Protein AF-A0A7Y0SPQ9-F1 (afdb_monomer_lite)

Secondary structure (DSSP, 8-state):
---GGGG----PPP--TTSPP-SPPP-TTT---HHHHHHHHHHHHHHHHHHHHHHHHHHHHHHHH--TT---HHHHHHHHHHHHHTT-PPBTTB--HHHHHHHH-

pLDDT: mean 83.04, std 19.06, range [31.86, 97.5]

Organism: Vibrio parahaemolyticus (NCBI:txid670)

Radius of gyration: 20.34 Å; chains: 1; bounding box: 47×40×50 Å

Structure (mmCIF, N/CA/C/O backbone):
data_AF-A0A7Y0SPQ9-F1
#
_entry.id   AF-A0A7Y0SPQ9-F1
#
loop_
_atom_site.group_PDB
_atom_site.id
_atom_site.type_symbol
_atom_site.label_atom_id
_atom_site.label_alt_id
_atom_site.label_comp_id
_atom_site.label_asym_id
_atom_site.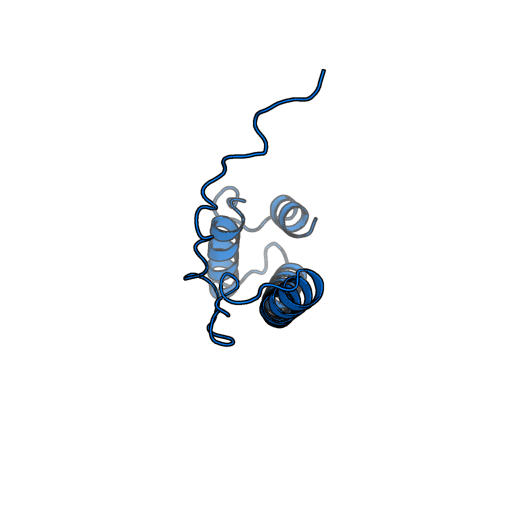label_entity_id
_atom_site.label_seq_id
_atom_site.pdbx_PDB_ins_code
_atom_site.Cartn_x
_atom_site.Cartn_y
_atom_site.Cartn_z
_atom_site.occupancy
_atom_site.B_iso_or_equiv
_atom_site.auth_seq_id
_atom_site.auth_comp_id
_atom_site.auth_asym_id
_atom_site.auth_atom_id
_atom_site.pdbx_PDB_model_num
ATOM 1 N N . MET A 1 1 ? 27.290 28.434 -16.300 1.00 33.81 1 MET A N 1
ATOM 2 C CA . MET A 1 1 ? 28.054 27.671 -15.293 1.00 33.81 1 MET A CA 1
ATOM 3 C C . MET A 1 1 ? 27.451 26.282 -15.264 1.00 33.81 1 MET A C 1
ATOM 5 O O . MET A 1 1 ? 26.360 26.119 -14.737 1.00 33.81 1 MET A O 1
ATOM 9 N N . GLU A 1 2 ? 28.077 25.336 -15.956 1.00 31.86 2 GLU A N 1
ATOM 10 C CA . GLU A 1 2 ? 27.662 23.930 -15.962 1.00 31.86 2 GLU A CA 1
ATOM 11 C C . GLU A 1 2 ? 28.228 23.252 -14.714 1.00 31.86 2 GLU A C 1
ATOM 13 O O . GLU A 1 2 ? 29.388 23.468 -14.369 1.00 31.86 2 GLU A O 1
ATOM 18 N N . ASN A 1 3 ? 27.388 22.499 -14.005 1.00 33.28 3 ASN A N 1
ATOM 19 C CA . ASN A 1 3 ? 27.764 21.792 -12.787 1.00 33.28 3 ASN A CA 1
ATOM 20 C C . ASN A 1 3 ? 28.481 20.476 -13.170 1.00 33.28 3 ASN A C 1
ATOM 22 O O . ASN A 1 3 ? 27.838 19.610 -13.768 1.00 33.28 3 ASN A O 1
ATOM 26 N N . PRO A 1 4 ? 29.787 20.315 -12.882 1.00 34.84 4 PRO A N 1
ATOM 27 C CA . PRO A 1 4 ? 30.603 19.215 -13.404 1.00 34.84 4 PRO A CA 1
ATOM 28 C C . PRO A 1 4 ? 30.371 17.849 -12.728 1.00 34.84 4 PRO A C 1
ATOM 30 O O . PRO A 1 4 ? 30.993 16.864 -13.122 1.00 34.84 4 PRO A O 1
ATOM 33 N N . ASP A 1 5 ? 29.459 17.743 -11.759 1.00 33.34 5 ASP A N 1
ATOM 34 C CA . ASP A 1 5 ? 29.298 16.535 -10.933 1.00 33.34 5 ASP A CA 1
ATOM 35 C C . ASP A 1 5 ? 28.454 15.399 -11.546 1.00 33.34 5 ASP A C 1
ATOM 37 O O . ASP A 1 5 ? 28.238 14.367 -10.912 1.00 33.34 5 ASP A O 1
ATOM 41 N N . VAL A 1 6 ? 27.992 15.513 -12.796 1.00 39.81 6 VAL A N 1
ATOM 42 C CA . VAL A 1 6 ? 27.096 14.491 -13.385 1.00 39.81 6 VAL A CA 1
ATOM 43 C C . VAL A 1 6 ? 27.848 13.270 -13.955 1.00 39.81 6 VAL A C 1
ATOM 45 O O . VAL A 1 6 ? 27.220 12.286 -14.339 1.00 39.81 6 VAL A O 1
ATOM 48 N N . LEU A 1 7 ? 29.188 13.260 -13.993 1.00 39.34 7 LEU A N 1
ATOM 49 C CA . LEU A 1 7 ? 29.941 12.252 -14.766 1.00 39.34 7 LEU A CA 1
ATOM 50 C C . LEU A 1 7 ? 30.631 11.127 -13.973 1.00 39.34 7 LEU A C 1
ATOM 52 O O . LEU A 1 7 ? 31.358 10.341 -14.575 1.00 39.34 7 LEU A O 1
ATOM 56 N N . SER A 1 8 ? 30.392 10.960 -12.667 1.00 41.81 8 SER A N 1
ATOM 57 C CA . SER A 1 8 ? 30.986 9.823 -11.931 1.00 41.81 8 SER A CA 1
ATOM 58 C C . SER A 1 8 ? 30.119 9.280 -10.793 1.00 41.81 8 SER A C 1
ATOM 60 O O . SER A 1 8 ? 30.548 9.123 -9.652 1.00 41.81 8 SER A O 1
ATOM 62 N N . GLY A 1 9 ? 28.865 8.951 -11.096 1.00 36.03 9 GLY A N 1
ATOM 63 C CA . GLY A 1 9 ? 28.067 8.108 -10.212 1.00 36.03 9 GLY A CA 1
ATOM 64 C C . GLY A 1 9 ? 28.323 6.640 -10.532 1.00 36.03 9 GLY A C 1
ATOM 65 O O . GLY A 1 9 ? 27.738 6.123 -11.481 1.00 36.03 9 GLY A O 1
ATOM 66 N N . LYS A 1 10 ? 29.142 5.928 -9.743 1.00 37.53 10 LYS A N 1
ATOM 67 C CA . LYS A 1 10 ? 28.995 4.464 -9.655 1.00 37.53 10 LYS A CA 1
ATOM 68 C C . LYS A 1 10 ? 27.538 4.219 -9.274 1.00 37.53 10 LYS A C 1
ATOM 70 O O . LYS A 1 10 ? 27.161 4.519 -8.142 1.00 37.53 10 LYS A O 1
ATOM 75 N N . ILE A 1 11 ? 26.719 3.761 -10.222 1.00 45.44 11 ILE A N 1
ATOM 76 C CA . ILE A 1 11 ? 25.317 3.434 -9.968 1.00 45.44 11 ILE A CA 1
ATOM 77 C C . ILE A 1 11 ? 25.339 2.382 -8.864 1.00 45.44 11 ILE A C 1
ATOM 79 O O . ILE A 1 11 ? 25.739 1.242 -9.095 1.00 45.44 11 ILE A O 1
ATOM 83 N N . LYS A 1 12 ? 24.989 2.777 -7.636 1.00 47.00 12 LYS A N 1
ATOM 84 C CA . LYS A 1 12 ? 24.732 1.810 -6.574 1.00 47.00 12 LYS A CA 1
ATOM 85 C C . LYS A 1 12 ? 23.581 0.959 -7.096 1.00 47.00 12 LYS A C 1
ATOM 87 O O . LYS A 1 12 ? 22.529 1.509 -7.418 1.00 47.00 12 LYS A O 1
ATOM 92 N N . HIS A 1 13 ? 23.814 -0.340 -7.270 1.00 53.31 13 HIS A N 1
ATOM 93 C CA . HIS A 1 13 ? 22.752 -1.266 -7.638 1.00 53.31 13 HIS A CA 1
ATOM 94 C C . HIS A 1 13 ? 21.605 -1.060 -6.651 1.00 53.31 13 HIS A C 1
ATOM 96 O O . HIS A 1 13 ? 21.814 -1.134 -5.441 1.00 53.31 13 HIS A O 1
ATOM 102 N N . VAL A 1 14 ? 20.426 -0.714 -7.168 1.00 57.78 14 VAL A N 1
ATOM 103 C CA . VAL A 1 14 ? 19.222 -0.628 -6.345 1.00 57.78 14 VAL A CA 1
ATOM 104 C C . VAL A 1 14 ? 19.003 -2.021 -5.767 1.00 57.78 14 VAL A C 1
ATOM 106 O O . VAL A 1 14 ? 18.975 -2.995 -6.521 1.00 57.78 14 VAL A O 1
ATOM 109 N N . ASP A 1 15 ? 18.915 -2.124 -4.444 1.00 59.53 15 ASP A N 1
ATOM 110 C CA . ASP A 1 15 ? 18.583 -3.387 -3.801 1.00 59.53 15 ASP A CA 1
ATOM 111 C C . ASP A 1 15 ? 17.108 -3.697 -4.074 1.00 59.53 15 ASP A C 1
ATOM 113 O O . ASP A 1 15 ? 16.209 -3.044 -3.552 1.00 59.53 15 ASP A O 1
ATOM 117 N N . LEU A 1 16 ? 16.875 -4.665 -4.959 1.00 61.50 16 LEU A N 1
ATOM 118 C CA . LEU A 1 16 ? 15.546 -5.126 -5.359 1.00 61.50 16 LEU A CA 1
ATOM 119 C C . LEU A 1 16 ? 15.188 -6.465 -4.700 1.00 61.50 16 LEU A C 1
ATOM 121 O O . LEU A 1 16 ? 14.221 -7.100 -5.118 1.00 61.50 16 LEU A O 1
ATOM 125 N N . SER A 1 17 ? 15.960 -6.917 -3.705 1.00 62.47 17 SER A N 1
ATOM 126 C CA . SER A 1 17 ? 15.769 -8.221 -3.051 1.00 62.47 17 SER A CA 1
ATOM 127 C C . SER A 1 17 ? 14.438 -8.338 -2.305 1.00 62.47 17 SER A C 1
ATOM 129 O O . SER A 1 17 ? 13.907 -9.437 -2.165 1.00 62.47 17 SER A O 1
ATOM 131 N N . HIS A 1 18 ? 13.863 -7.210 -1.882 1.00 65.31 18 HIS A N 1
ATOM 132 C CA . HIS A 1 18 ? 12.554 -7.159 -1.232 1.00 65.31 18 HIS A CA 1
ATOM 133 C C . HIS A 1 18 ? 11.377 -7.304 -2.214 1.00 65.31 18 HIS A C 1
ATOM 135 O O . HIS A 1 18 ? 10.225 -7.377 -1.781 1.00 65.31 18 HIS A O 1
ATOM 141 N N . LEU A 1 19 ? 11.629 -7.275 -3.528 1.00 60.41 19 LEU A N 1
ATOM 142 C CA . LEU A 1 19 ? 10.571 -7.407 -4.520 1.00 60.41 19 LEU A CA 1
ATOM 143 C C . LEU A 1 19 ? 10.236 -8.884 -4.758 1.00 60.41 19 LEU A C 1
ATOM 145 O O . LEU A 1 19 ? 11.137 -9.720 -4.837 1.00 60.41 19 LEU A O 1
ATOM 149 N N . PRO A 1 20 ? 8.948 -9.213 -4.943 1.00 64.25 20 PRO A N 1
ATOM 150 C CA . PRO A 1 20 ? 8.538 -10.553 -5.345 1.00 64.25 20 PRO A CA 1
ATOM 151 C C . PRO A 1 20 ? 9.242 -10.981 -6.643 1.00 64.25 20 PRO A C 1
ATOM 153 O O . PRO A 1 20 ? 9.448 -10.171 -7.553 1.00 64.25 20 PRO A O 1
ATOM 156 N N . TYR A 1 21 ? 9.612 -12.262 -6.729 1.00 68.25 21 TYR A N 1
ATOM 157 C CA . TYR A 1 21 ? 10.244 -12.829 -7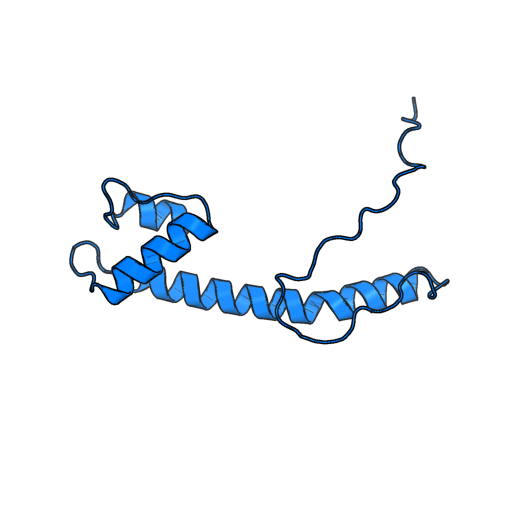.920 1.00 68.25 21 TYR A CA 1
ATOM 158 C C . TYR A 1 21 ? 9.266 -12.812 -9.100 1.00 68.25 21 TYR A C 1
ATOM 160 O O . TYR A 1 21 ? 8.204 -13.425 -9.050 1.00 68.25 21 TYR A O 1
ATOM 168 N N . ILE A 1 22 ? 9.637 -12.100 -10.161 1.00 62.91 22 ILE A N 1
ATOM 169 C CA . ILE A 1 22 ? 8.810 -11.868 -11.358 1.00 62.91 22 ILE A CA 1
ATOM 170 C C . ILE A 1 22 ? 9.652 -11.891 -12.641 1.00 62.91 22 ILE A C 1
ATOM 172 O O . ILE A 1 22 ? 9.275 -11.306 -13.652 1.00 62.91 22 ILE A O 1
ATOM 176 N N . GLY A 1 23 ? 10.803 -12.568 -12.585 1.00 69.19 23 GLY A N 1
ATOM 177 C CA . GLY A 1 23 ? 11.757 -12.714 -13.683 1.00 69.19 23 GLY A CA 1
ATOM 178 C C . GLY A 1 23 ? 13.164 -12.239 -13.322 1.00 69.19 23 GLY A C 1
ATOM 179 O O . GLY A 1 23 ? 13.361 -11.468 -12.375 1.00 69.19 23 GLY A O 1
ATOM 180 N N . ASP A 1 24 ? 14.135 -12.711 -14.099 1.00 77.06 24 ASP A N 1
ATOM 181 C CA . ASP A 1 24 ? 15.546 -12.393 -13.907 1.00 77.06 24 ASP A CA 1
ATOM 182 C C . ASP A 1 24 ? 15.853 -10.955 -14.341 1.00 77.06 24 ASP A C 1
ATOM 184 O O . ASP A 1 24 ? 15.241 -10.407 -15.261 1.00 77.06 24 ASP A O 1
ATOM 188 N N . ILE A 1 25 ? 16.804 -10.322 -13.652 1.00 82.44 25 ILE A N 1
ATOM 189 C CA . ILE A 1 25 ? 17.238 -8.959 -13.970 1.00 82.44 25 ILE A CA 1
ATOM 190 C C . ILE A 1 25 ? 18.100 -9.009 -15.241 1.00 82.44 25 ILE A C 1
ATOM 192 O O . ILE A 1 25 ? 19.129 -9.687 -15.223 1.00 82.44 25 ILE A O 1
ATOM 196 N N . PRO A 1 26 ? 17.742 -8.292 -16.325 1.00 84.44 26 PRO A N 1
ATOM 197 C CA . PRO A 1 26 ? 18.579 -8.232 -17.519 1.00 84.44 26 PRO A CA 1
ATOM 198 C C . PRO A 1 26 ? 19.953 -7.621 -17.222 1.00 84.44 26 PRO A C 1
ATOM 200 O O . PRO A 1 26 ? 20.059 -6.650 -16.467 1.00 84.44 26 PRO A O 1
ATOM 203 N N . ASP A 1 27 ? 21.007 -8.117 -17.875 1.00 88.88 27 ASP A N 1
ATOM 204 C CA . ASP A 1 27 ? 22.307 -7.441 -17.866 1.00 88.88 27 ASP A CA 1
ATOM 205 C C . ASP A 1 27 ? 22.257 -6.191 -18.755 1.00 88.88 27 ASP A C 1
ATOM 207 O O . ASP A 1 27 ? 22.618 -6.203 -19.936 1.00 88.88 27 ASP A O 1
ATOM 211 N N . PHE A 1 28 ? 21.820 -5.077 -18.170 1.00 88.06 28 PHE A N 1
ATOM 212 C CA . PHE A 1 28 ? 21.727 -3.790 -18.854 1.00 88.06 28 PHE A CA 1
ATOM 213 C C . PHE A 1 28 ? 23.082 -3.247 -19.341 1.00 88.06 28 PHE A C 1
ATOM 215 O O . PHE A 1 28 ? 23.094 -2.302 -20.135 1.00 88.06 28 PHE A O 1
ATOM 222 N N . ASN A 1 29 ? 24.219 -3.770 -18.866 1.00 88.88 29 ASN A N 1
ATOM 223 C CA . ASN A 1 29 ? 25.545 -3.339 -19.322 1.00 88.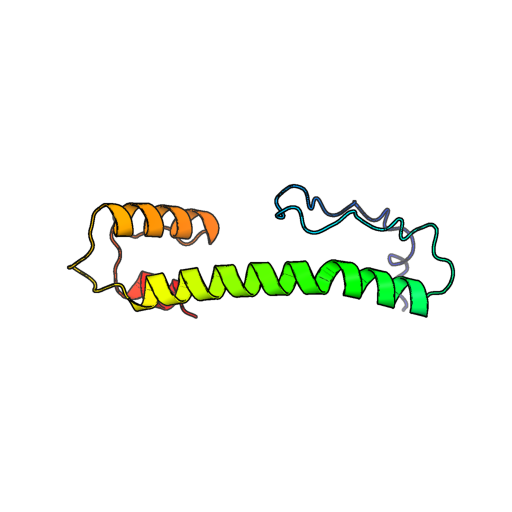88 29 ASN A CA 1
ATOM 224 C C . ASN A 1 29 ? 25.936 -3.990 -20.651 1.00 88.88 29 ASN A C 1
ATOM 226 O O . ASN A 1 29 ? 26.706 -3.399 -21.407 1.00 88.88 29 ASN A O 1
ATOM 230 N N . SER A 1 30 ? 25.369 -5.156 -20.965 1.00 91.88 30 SER A N 1
ATOM 231 C CA . SER A 1 30 ? 25.585 -5.838 -22.245 1.00 91.88 30 SER A CA 1
ATOM 232 C C . SER A 1 30 ? 24.867 -5.163 -23.429 1.00 91.88 30 SER A C 1
ATOM 234 O O . SER A 1 30 ? 25.294 -5.311 -24.576 1.00 91.88 30 SER A O 1
ATOM 236 N N . ILE A 1 31 ? 23.822 -4.364 -23.165 1.00 90.62 31 ILE A N 1
ATOM 237 C CA . ILE A 1 31 ? 23.001 -3.697 -24.187 1.00 90.62 31 ILE A CA 1
ATOM 238 C C . ILE A 1 31 ? 23.618 -2.341 -24.568 1.00 90.62 31 ILE A C 1
ATOM 240 O O . ILE A 1 31 ? 23.585 -1.385 -23.789 1.00 90.62 31 ILE A O 1
ATOM 244 N N . LYS A 1 32 ? 24.179 -2.249 -25.782 1.00 92.25 32 LYS A N 1
ATOM 245 C CA . LYS A 1 32 ? 24.851 -1.035 -26.291 1.00 92.25 32 LYS A CA 1
ATOM 246 C C . LYS A 1 32 ? 23.880 0.015 -26.826 1.00 92.25 32 LYS A C 1
ATOM 248 O O . LYS A 1 32 ? 24.119 1.212 -26.664 1.00 92.25 32 LYS A O 1
ATOM 253 N N . ASP A 1 33 ? 22.808 -0.421 -27.483 1.00 95.69 33 ASP A N 1
ATOM 254 C CA . ASP A 1 33 ? 21.810 0.488 -28.031 1.00 95.69 33 ASP A CA 1
ATOM 255 C C . ASP A 1 33 ? 20.963 1.091 -26.899 1.00 95.69 33 ASP A C 1
ATOM 257 O O . ASP A 1 33 ? 20.382 0.393 -26.066 1.00 95.69 33 ASP A O 1
ATOM 261 N N . THR A 1 34 ? 20.894 2.422 -26.847 1.00 93.50 34 THR A N 1
ATOM 262 C CA . THR A 1 34 ? 20.207 3.124 -25.751 1.00 93.50 34 THR A CA 1
ATOM 263 C C . THR A 1 34 ? 18.688 2.940 -25.813 1.00 93.50 34 THR A C 1
ATOM 265 O O . THR A 1 34 ? 18.023 2.955 -24.774 1.00 93.50 34 THR A O 1
ATOM 268 N N . LYS A 1 35 ? 18.116 2.776 -27.009 1.00 94.38 35 LYS A N 1
ATOM 269 C CA . LYS A 1 35 ? 16.680 2.546 -27.191 1.00 94.38 35 LYS A CA 1
ATOM 270 C C . LYS A 1 35 ? 16.312 1.140 -26.721 1.00 94.38 35 LYS A C 1
ATOM 272 O O . LYS A 1 35 ? 15.356 0.999 -25.962 1.00 94.38 35 LYS A O 1
ATOM 277 N N . GLU A 1 36 ? 17.100 0.138 -27.097 1.00 92.69 36 GLU A N 1
ATOM 278 C CA . GLU A 1 36 ? 16.939 -1.249 -26.647 1.00 92.69 36 GLU A CA 1
ATOM 279 C C . GLU A 1 36 ? 17.124 -1.376 -25.130 1.00 92.69 36 GLU A C 1
ATOM 281 O O . GLU A 1 36 ? 16.287 -1.963 -24.446 1.00 92.69 36 GLU A O 1
ATOM 286 N N . LYS A 1 37 ? 18.146 -0.719 -24.565 1.00 91.88 37 LYS A N 1
ATOM 287 C CA . LYS A 1 37 ? 18.395 -0.711 -23.115 1.00 91.88 37 LYS A CA 1
ATOM 288 C C . LYS A 1 37 ? 17.222 -0.126 -22.329 1.00 91.88 37 LYS A C 1
ATOM 290 O O . LYS A 1 37 ? 16.846 -0.665 -21.289 1.00 91.88 37 LYS A O 1
ATOM 295 N N . LYS A 1 38 ? 16.616 0.960 -22.824 1.00 92.69 38 LYS A N 1
ATOM 296 C CA . LYS A 1 38 ? 15.410 1.551 -22.220 1.00 92.69 38 LYS A CA 1
ATOM 297 C C . LYS A 1 38 ? 14.205 0.621 -22.338 1.00 92.69 38 LYS A C 1
ATOM 299 O O . LYS A 1 38 ? 13.471 0.492 -21.364 1.00 92.69 38 LYS A O 1
ATOM 304 N N . ALA A 1 39 ? 14.008 -0.020 -23.492 1.00 92.25 39 ALA A N 1
ATOM 305 C CA . ALA A 1 39 ? 12.928 -0.988 -23.674 1.00 92.25 39 ALA A CA 1
ATOM 306 C C . ALA A 1 39 ? 13.047 -2.129 -22.654 1.00 92.25 39 ALA A C 1
ATOM 308 O O . ALA A 1 39 ? 12.138 -2.300 -21.846 1.00 92.25 39 ALA A O 1
ATOM 309 N N . ALA A 1 40 ? 14.214 -2.776 -22.574 1.00 89.25 40 ALA A N 1
ATOM 310 C CA . ALA A 1 40 ? 14.488 -3.839 -21.607 1.00 89.25 40 ALA A CA 1
ATOM 311 C C . ALA A 1 40 ? 14.294 -3.385 -20.149 1.00 89.25 40 ALA A C 1
ATOM 313 O O . ALA A 1 40 ? 13.753 -4.125 -19.329 1.00 89.25 40 ALA A O 1
ATOM 314 N N . PHE A 1 41 ? 14.700 -2.155 -19.811 1.00 90.06 41 PHE A N 1
ATOM 315 C CA . PHE A 1 41 ? 14.505 -1.594 -18.472 1.00 90.06 41 PHE A CA 1
ATOM 316 C C . PHE A 1 41 ? 13.022 -1.444 -18.113 1.00 90.06 41 PHE A C 1
ATOM 318 O O . PHE A 1 41 ? 12.598 -1.860 -17.034 1.00 90.06 41 PHE A O 1
ATOM 325 N N . PHE A 1 42 ? 12.213 -0.879 -19.013 1.00 91.69 42 PHE A N 1
ATOM 326 C CA . PHE A 1 42 ? 10.781 -0.730 -18.762 1.00 91.69 42 PHE A CA 1
ATOM 327 C C . PHE A 1 42 ? 10.036 -2.065 -18.823 1.00 91.69 42 PHE A C 1
ATOM 329 O O . PHE A 1 42 ? 9.122 -2.269 -18.027 1.00 91.69 42 PHE A O 1
ATOM 336 N N . ASP A 1 43 ? 10.429 -2.979 -19.706 1.00 90.44 43 ASP A N 1
ATOM 337 C CA . ASP A 1 43 ? 9.860 -4.328 -19.782 1.00 90.44 43 ASP A CA 1
ATOM 338 C C . ASP A 1 43 ? 10.101 -5.098 -18.479 1.00 90.44 43 ASP A C 1
ATOM 340 O O . ASP A 1 43 ? 9.191 -5.752 -17.975 1.00 90.44 43 ASP A O 1
ATOM 344 N N . PHE A 1 44 ? 11.276 -4.924 -17.869 1.00 88.44 44 PHE A N 1
ATOM 345 C CA . PHE A 1 44 ? 11.581 -5.457 -16.545 1.00 88.44 44 PHE A CA 1
ATOM 346 C C . PHE A 1 44 ? 10.763 -4.796 -15.419 1.00 88.44 44 PHE A C 1
ATOM 348 O O . PHE A 1 44 ? 10.318 -5.487 -14.502 1.00 88.44 44 PHE A O 1
ATOM 355 N N . LEU A 1 45 ? 10.547 -3.473 -15.456 1.00 89.12 45 LEU A N 1
ATOM 356 C CA . LEU A 1 45 ? 9.868 -2.746 -14.371 1.00 89.12 45 LEU A CA 1
ATOM 357 C C . LEU A 1 45 ? 8.338 -2.836 -14.390 1.00 89.12 45 LEU A C 1
ATOM 359 O O . LEU A 1 45 ? 7.725 -2.929 -13.325 1.00 89.12 45 LEU A O 1
ATOM 363 N N . ARG A 1 46 ? 7.701 -2.786 -15.565 1.00 91.38 46 ARG A N 1
ATOM 364 C CA . ARG A 1 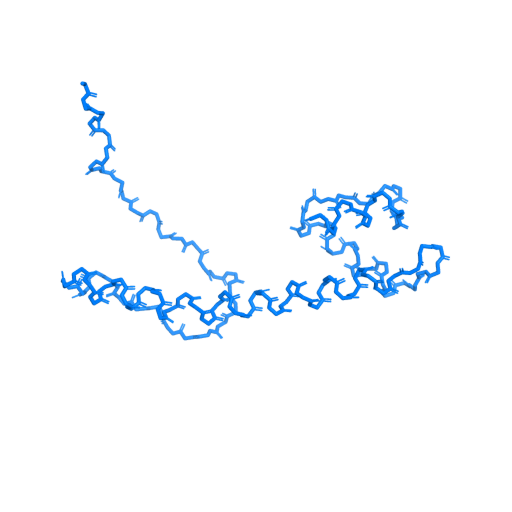46 ? 6.230 -2.746 -15.692 1.00 91.38 46 ARG A CA 1
ATOM 365 C C . ARG A 1 46 ? 5.500 -3.852 -14.917 1.00 91.38 46 ARG A C 1
ATOM 367 O O . ARG A 1 46 ? 4.569 -3.498 -14.191 1.00 91.38 46 ARG A O 1
ATOM 374 N N . PRO A 1 47 ? 5.878 -5.144 -15.002 1.00 89.50 47 PRO A N 1
ATOM 375 C CA . PRO A 1 47 ? 5.193 -6.181 -14.230 1.00 89.50 47 PRO A CA 1
ATOM 376 C C . PRO A 1 47 ? 5.354 -5.984 -12.715 1.00 89.50 47 PRO A C 1
ATOM 378 O O . PRO A 1 47 ? 4.409 -6.237 -11.970 1.00 89.50 47 PRO A O 1
ATOM 381 N N . LYS A 1 48 ? 6.495 -5.450 -12.251 1.00 86.12 48 LYS A N 1
ATOM 382 C CA . LYS A 1 48 ? 6.729 -5.151 -10.825 1.00 86.12 48 LYS A CA 1
ATOM 383 C C . LYS A 1 48 ? 5.804 -4.057 -10.322 1.00 86.12 48 LYS A C 1
ATOM 385 O O . LYS A 1 48 ? 5.159 -4.208 -9.291 1.00 86.12 48 LYS A O 1
ATOM 390 N N . ILE A 1 49 ? 5.701 -2.982 -11.098 1.00 88.81 49 ILE A N 1
ATOM 391 C CA . ILE A 1 49 ? 4.811 -1.860 -10.799 1.00 88.81 49 ILE A CA 1
ATOM 392 C C . ILE A 1 49 ? 3.351 -2.328 -10.803 1.00 88.81 49 ILE A C 1
ATOM 394 O O . ILE A 1 49 ? 2.582 -1.944 -9.929 1.00 88.81 49 ILE A O 1
ATOM 398 N N . ALA A 1 50 ? 2.953 -3.180 -11.752 1.00 89.69 50 ALA A N 1
ATOM 399 C CA . ALA A 1 50 ? 1.592 -3.711 -11.811 1.00 89.69 50 ALA A CA 1
ATOM 400 C C . ALA A 1 50 ? 1.227 -4.533 -10.563 1.00 89.69 50 ALA A C 1
ATOM 402 O O . ALA A 1 50 ? 0.119 -4.380 -10.039 1.00 89.69 50 ALA A O 1
ATOM 403 N N . LEU A 1 51 ? 2.164 -5.353 -10.079 1.00 88.81 51 LEU A N 1
ATOM 404 C CA . LEU A 1 51 ? 2.002 -6.155 -8.870 1.00 88.81 51 LEU A CA 1
ATOM 405 C C . LEU A 1 51 ? 1.933 -5.287 -7.608 1.00 88.81 51 LEU A C 1
ATOM 407 O O . LEU A 1 51 ? 1.015 -5.458 -6.808 1.00 88.81 51 LEU A O 1
ATOM 411 N N . GLU A 1 52 ? 2.826 -4.307 -7.461 1.00 89.94 52 GLU A N 1
ATOM 412 C CA . GLU A 1 52 ? 2.782 -3.390 -6.314 1.00 89.94 52 GLU A CA 1
ATOM 413 C C . GLU A 1 52 ? 1.497 -2.551 -6.324 1.00 89.94 52 GLU A C 1
ATOM 415 O O . GLU A 1 52 ? 0.815 -2.427 -5.311 1.00 89.94 52 GLU A O 1
ATOM 420 N N . ASN A 1 53 ? 1.064 -2.083 -7.499 1.00 94.31 53 ASN A N 1
ATOM 421 C CA . ASN A 1 53 ? -0.222 -1.402 -7.648 1.00 94.31 53 ASN A CA 1
ATOM 422 C C . ASN A 1 53 ? -1.404 -2.297 -7.245 1.00 94.31 53 ASN A C 1
ATOM 424 O O . ASN A 1 53 ? -2.400 -1.804 -6.717 1.00 94.31 53 ASN A O 1
ATOM 428 N N . GLN A 1 54 ? -1.340 -3.604 -7.515 1.00 93.75 54 GLN A N 1
ATOM 429 C CA . GLN A 1 54 ? -2.369 -4.542 -7.069 1.00 93.75 54 GLN A CA 1
ATOM 430 C C . GLN A 1 54 ? -2.371 -4.671 -5.548 1.00 93.75 54 GLN A C 1
ATOM 432 O O . GLN A 1 54 ? -3.439 -4.584 -4.942 1.00 93.75 54 GLN A O 1
ATOM 437 N N . ARG A 1 55 ? -1.198 -4.832 -4.936 1.00 93.94 55 ARG A N 1
ATOM 438 C CA . ARG A 1 55 ? -1.048 -4.882 -3.482 1.00 93.94 55 ARG A CA 1
ATOM 439 C C . ARG A 1 55 ? -1.613 -3.624 -2.814 1.00 93.94 55 ARG A C 1
ATOM 441 O O . ARG A 1 55 ? -2.484 -3.750 -1.959 1.00 93.94 55 ARG A O 1
ATOM 448 N N . ILE A 1 56 ? -1.221 -2.436 -3.278 1.00 94.06 56 ILE A N 1
ATOM 449 C CA . ILE A 1 56 ? -1.722 -1.150 -2.764 1.00 94.06 56 ILE A CA 1
ATOM 450 C C . ILE A 1 56 ? -3.250 -1.065 -2.896 1.00 94.06 56 ILE A C 1
ATOM 452 O O . ILE A 1 56 ? -3.929 -0.604 -1.982 1.00 94.06 56 ILE A O 1
ATOM 456 N N . ARG A 1 57 ? -3.837 -1.547 -4.002 1.00 96.38 57 ARG A N 1
ATOM 457 C CA . ARG A 1 57 ? -5.305 -1.595 -4.149 1.00 96.38 57 ARG A CA 1
ATOM 458 C C . ARG A 1 57 ? -5.974 -2.488 -3.104 1.00 96.38 57 ARG A C 1
ATOM 460 O O . ARG A 1 57 ? -7.022 -2.105 -2.590 1.00 96.38 57 ARG A O 1
ATOM 467 N N . HIS A 1 58 ? -5.395 -3.647 -2.791 1.00 95.69 58 HIS A N 1
ATOM 468 C CA . HIS A 1 58 ? -5.916 -4.519 -1.735 1.00 95.69 58 HIS A CA 1
ATOM 469 C C . HIS A 1 58 ? -5.812 -3.862 -0.357 1.00 95.69 58 HIS A C 1
ATOM 471 O O . HIS A 1 58 ? -6.782 -3.890 0.397 1.00 95.69 58 HIS A O 1
ATOM 477 N N . GLU A 1 59 ? -4.685 -3.216 -0.060 1.00 96.50 59 GLU A N 1
ATOM 478 C CA . GLU A 1 59 ? -4.472 -2.481 1.192 1.00 96.50 59 GLU A CA 1
ATOM 479 C C . GLU A 1 59 ? -5.477 -1.328 1.334 1.00 96.50 59 GLU A C 1
ATOM 481 O O . GLU A 1 59 ? -6.149 -1.215 2.358 1.00 96.50 59 GLU A O 1
ATOM 486 N N . ARG A 1 60 ? -5.693 -0.533 0.278 1.00 97.44 60 ARG A N 1
ATOM 487 C CA . ARG A 1 60 ? -6.712 0.532 0.274 1.00 97.44 60 ARG A CA 1
ATOM 488 C C . ARG A 1 60 ? -8.130 -0.007 0.433 1.00 97.44 60 ARG A C 1
ATOM 490 O O . ARG A 1 60 ? -8.919 0.579 1.173 1.00 97.44 60 A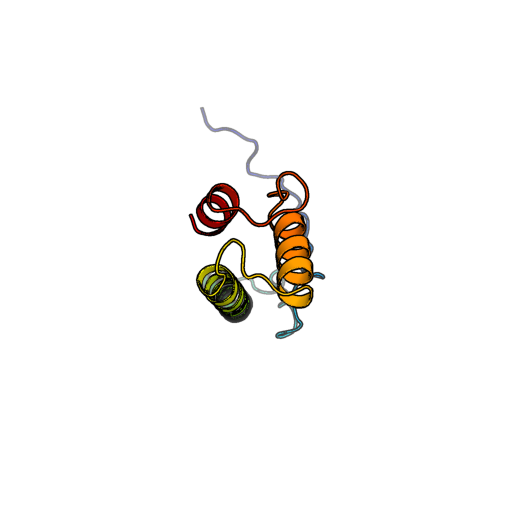RG A O 1
ATOM 497 N N . ALA A 1 61 ? -8.470 -1.105 -0.244 1.00 97.50 61 ALA A N 1
ATOM 498 C CA . ALA A 1 61 ? -9.785 -1.736 -0.114 1.00 97.50 61 ALA A CA 1
ATOM 499 C C . ALA A 1 61 ? -10.023 -2.240 1.316 1.00 97.50 61 ALA A C 1
ATOM 501 O O . ALA A 1 61 ? -11.104 -2.033 1.865 1.00 97.50 61 ALA A O 1
ATOM 502 N N . PHE A 1 62 ? -8.999 -2.835 1.934 1.00 97.44 62 PHE A N 1
ATOM 503 C CA . PHE A 1 62 ? -9.018 -3.203 3.344 1.00 97.44 62 PHE A CA 1
ATOM 504 C C . PHE A 1 62 ? -9.272 -1.979 4.232 1.00 97.44 62 PHE A C 1
ATOM 506 O O . PHE A 1 62 ? -10.255 -1.980 4.969 1.00 97.44 62 PHE A O 1
ATOM 513 N N . LEU A 1 63 ? -8.464 -0.919 4.114 1.00 96.69 63 LEU A N 1
ATOM 514 C CA . LEU A 1 63 ? -8.593 0.295 4.932 1.00 96.69 63 LEU A CA 1
ATOM 515 C C . LEU A 1 63 ? -9.972 0.950 4.777 1.00 96.69 63 LEU A C 1
ATOM 517 O O . LEU A 1 63 ? -10.604 1.306 5.765 1.00 96.69 63 LEU A O 1
ATOM 521 N N . THR A 1 64 ? -10.489 1.015 3.548 1.00 97.00 64 THR A N 1
ATOM 522 C CA . THR A 1 64 ? -11.824 1.569 3.252 1.00 97.00 64 THR A CA 1
ATOM 523 C C . THR A 1 64 ? -12.958 0.705 3.818 1.00 97.00 64 THR A C 1
ATOM 525 O O . THR A 1 64 ? -14.057 1.200 4.056 1.00 97.00 64 THR A O 1
ATOM 528 N N . SER A 1 65 ? -12.723 -0.593 4.037 1.00 96.44 65 SER A N 1
ATOM 529 C CA . SER A 1 65 ? -13.720 -1.499 4.622 1.00 96.44 65 SER A CA 1
ATOM 530 C C . SER A 1 65 ? -13.833 -1.389 6.145 1.00 96.44 65 SER A C 1
ATOM 532 O O . SER A 1 65 ? -14.797 -1.899 6.727 1.00 96.44 65 SER A O 1
ATOM 534 N N . LEU A 1 66 ? -12.858 -0.749 6.799 1.00 96.25 66 LEU A N 1
ATOM 535 C CA . LEU A 1 66 ? -12.827 -0.626 8.249 1.00 96.25 66 LEU A CA 1
ATOM 536 C C . LEU A 1 66 ? -13.926 0.313 8.741 1.00 96.25 66 LEU A C 1
ATOM 538 O O . LEU A 1 66 ? -14.170 1.385 8.194 1.00 96.25 66 LEU A O 1
ATOM 542 N N . LYS A 1 67 ? -14.571 -0.093 9.833 1.00 95.12 67 LYS A N 1
ATOM 543 C CA . LYS A 1 67 ? -15.504 0.743 10.584 1.00 95.12 67 LYS A CA 1
ATOM 544 C C . LYS A 1 67 ? -14.859 1.070 11.919 1.00 95.12 67 LYS A C 1
ATOM 546 O O . LYS A 1 67 ? -14.661 0.176 12.741 1.00 95.12 67 LYS A O 1
ATOM 551 N N . VAL A 1 68 ? -14.522 2.340 12.130 1.00 92.69 68 VAL A N 1
ATOM 552 C CA . VAL A 1 68 ? -13.915 2.809 13.383 1.00 92.69 68 VAL A CA 1
ATOM 553 C C . VAL A 1 68 ? -14.797 2.399 14.568 1.00 92.69 68 VAL A C 1
ATOM 555 O O . VAL A 1 68 ? -16.015 2.569 14.545 1.00 92.69 68 VAL A O 1
ATOM 558 N N . GLY A 1 69 ? -14.185 1.803 15.593 1.00 90.12 69 GLY A N 1
ATOM 559 C CA . GLY A 1 69 ? -14.888 1.261 16.763 1.00 90.12 69 GLY A CA 1
ATOM 560 C C . GLY A 1 69 ? -15.511 -0.132 16.575 1.00 90.12 69 GLY A C 1
ATOM 561 O O . GLY A 1 69 ? -15.988 -0.708 17.549 1.00 90.12 69 GLY A O 1
ATOM 562 N N . GLN A 1 70 ? -15.481 -0.700 15.366 1.00 93.69 70 GLN A N 1
ATOM 563 C CA . GLN A 1 70 ? -15.963 -2.052 15.045 1.00 93.69 70 GLN A CA 1
ATOM 564 C C . GLN A 1 70 ? -14.890 -2.849 14.291 1.00 93.69 70 GLN A C 1
ATOM 566 O O . GLN A 1 70 ? -15.126 -3.386 13.209 1.00 93.69 70 GLN A O 1
ATOM 571 N N . VAL A 1 71 ? -13.690 -2.894 14.866 1.00 94.44 71 VAL A N 1
ATOM 572 C CA . VAL A 1 71 ? -12.511 -3.543 14.286 1.00 94.44 71 VAL A CA 1
ATOM 573 C C . VAL A 1 71 ? -12.241 -4.851 15.030 1.00 94.44 71 VAL A C 1
ATOM 575 O O . VAL A 1 71 ? -12.224 -4.890 16.259 1.00 94.44 71 VAL A O 1
ATOM 578 N N . THR A 1 72 ? -12.050 -5.934 14.284 1.00 96.00 72 THR A N 1
ATOM 579 C CA . THR A 1 72 ? -11.633 -7.239 14.819 1.00 96.00 72 THR A CA 1
ATOM 580 C C . THR A 1 72 ? -10.144 -7.247 15.161 1.00 96.00 72 THR A C 1
ATOM 582 O O . THR A 1 72 ? -9.372 -6.438 14.650 1.00 96.00 72 THR A O 1
ATOM 585 N N . GLN A 1 73 ? -9.700 -8.203 15.978 1.00 94.94 73 GLN A N 1
ATOM 586 C CA . GLN A 1 73 ? -8.275 -8.347 16.286 1.00 94.94 73 GLN A CA 1
ATOM 587 C C . GLN A 1 73 ? -7.420 -8.562 15.022 1.00 94.94 73 GLN A C 1
ATOM 589 O O . GLN A 1 73 ? -6.356 -7.968 14.899 1.00 94.94 73 GLN A O 1
ATOM 594 N N . GLU A 1 74 ? -7.900 -9.341 14.050 1.00 95.19 74 GLU A N 1
ATOM 595 C CA . GLU A 1 74 ? -7.185 -9.567 12.786 1.00 95.19 74 GLU A CA 1
ATOM 596 C C . GLU A 1 74 ? -7.011 -8.267 11.984 1.00 95.19 74 GLU A C 1
ATOM 598 O O . GLU A 1 74 ? -5.921 -7.962 11.497 1.00 95.19 74 GLU A O 1
ATOM 603 N N . GLN A 1 75 ? -8.070 -7.458 11.894 1.00 96.25 75 GLN A N 1
ATOM 604 C CA . GLN A 1 75 ? -8.007 -6.148 11.245 1.00 96.25 75 GLN A CA 1
ATOM 605 C C . GLN A 1 75 ? -7.057 -5.198 11.988 1.00 96.25 75 GLN A C 1
ATOM 607 O O . GLN A 1 75 ? -6.298 -4.473 11.348 1.00 96.25 75 GLN A O 1
ATOM 612 N N . GLN A 1 76 ? -7.057 -5.233 13.322 1.00 95.75 76 GLN A N 1
ATOM 613 C CA . GLN A 1 76 ? -6.146 -4.448 14.152 1.00 95.75 76 GLN A CA 1
ATOM 614 C C . GLN A 1 76 ? -4.681 -4.834 13.903 1.00 95.75 76 GLN A C 1
ATOM 616 O O . GLN A 1 76 ? -3.838 -3.968 13.680 1.00 95.75 76 GLN A O 1
ATOM 621 N N . GLU A 1 77 ? -4.370 -6.129 13.889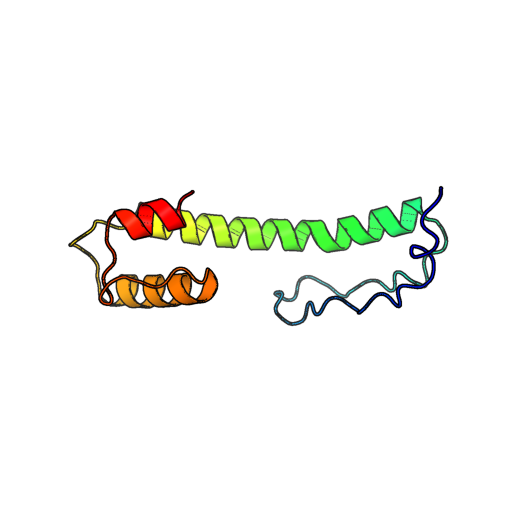 1.00 95.69 77 GLU A N 1
ATOM 622 C CA . GLU A 1 77 ? -3.019 -6.626 13.619 1.00 95.69 77 GLU A CA 1
ATOM 623 C C . GLU A 1 77 ? -2.554 -6.268 12.208 1.00 95.69 77 GLU A C 1
ATOM 625 O O . GLU A 1 77 ? -1.394 -5.901 12.007 1.00 95.69 77 GLU A O 1
ATOM 630 N N . TYR A 1 78 ? -3.443 -6.352 11.216 1.00 95.81 78 TYR A N 1
ATOM 631 C CA . TYR A 1 78 ? -3.089 -5.983 9.852 1.00 95.81 78 TYR A CA 1
ATOM 632 C C . TYR A 1 78 ? -2.876 -4.471 9.704 1.00 95.81 78 TYR A C 1
ATOM 634 O O . TYR A 1 78 ? -1.873 -4.056 9.122 1.00 95.81 78 TYR A O 1
ATOM 642 N N . ALA A 1 79 ? -3.730 -3.644 10.312 1.00 95.81 79 ALA A N 1
ATOM 643 C CA . ALA A 1 79 ? -3.535 -2.197 10.364 1.00 95.81 79 ALA A CA 1
ATOM 644 C C . ALA A 1 79 ? -2.230 -1.817 11.077 1.00 95.81 79 ALA A C 1
ATOM 646 O O . ALA A 1 79 ? -1.505 -0.954 10.589 1.00 95.81 79 ALA A O 1
ATOM 647 N N . GLN A 1 80 ? -1.860 -2.516 12.156 1.00 95.12 80 GLN A N 1
ATOM 648 C CA . GLN A 1 80 ? -0.574 -2.315 12.826 1.00 95.12 80 GLN A CA 1
ATOM 649 C C . GLN A 1 80 ? 0.604 -2.599 11.884 1.00 95.12 80 GLN A C 1
ATOM 651 O O . GLN A 1 80 ? 1.563 -1.826 11.845 1.00 95.12 80 GLN A O 1
ATOM 656 N N . ARG A 1 81 ? 0.536 -3.664 11.077 1.00 94.56 81 ARG A N 1
ATOM 657 C CA . ARG A 1 81 ? 1.577 -3.950 10.072 1.00 94.56 81 ARG A CA 1
ATOM 658 C C . ARG A 1 81 ? 1.661 -2.845 9.021 1.00 94.56 81 ARG A C 1
ATOM 660 O O . ARG A 1 81 ? 2.767 -2.421 8.692 1.00 94.56 81 ARG A O 1
ATOM 667 N N . LEU A 1 82 ? 0.520 -2.354 8.528 1.00 94.94 82 LEU A N 1
ATOM 668 C CA . LEU A 1 82 ? 0.481 -1.243 7.571 1.00 94.94 82 LEU A CA 1
ATOM 669 C C . LEU A 1 82 ? 1.032 0.050 8.185 1.00 94.94 82 LEU A C 1
ATOM 671 O O . LEU A 1 82 ? 1.814 0.735 7.535 1.00 94.94 82 LEU A O 1
ATOM 675 N N . SER A 1 83 ? 0.727 0.325 9.455 1.00 94.56 83 SER A N 1
ATOM 676 C CA . SER A 1 83 ? 1.248 1.486 10.188 1.00 94.56 83 SER A CA 1
ATOM 677 C C . SER A 1 83 ? 2.784 1.515 10.189 1.00 94.56 83 SER A C 1
ATOM 679 O O . SER A 1 83 ? 3.401 2.541 9.919 1.00 94.56 83 SER A O 1
ATOM 681 N N . SER A 1 84 ? 3.423 0.358 10.403 1.00 93.44 84 SER A N 1
ATOM 682 C CA . SER A 1 84 ? 4.883 0.232 10.362 1.00 93.44 84 SER A CA 1
ATOM 683 C C . SER A 1 84 ? 5.433 0.301 8.938 1.00 93.44 84 SER A C 1
ATOM 685 O O . SER A 1 84 ? 6.458 0.937 8.713 1.00 93.44 84 SER A O 1
ATOM 687 N N . LEU A 1 85 ? 4.749 -0.320 7.972 1.00 92.12 85 LEU A N 1
ATOM 688 C CA . LEU A 1 85 ? 5.163 -0.331 6.566 1.00 92.12 85 LEU A CA 1
ATOM 689 C C . LEU A 1 85 ? 5.193 1.079 5.961 1.00 92.12 85 LEU A C 1
ATOM 691 O O . LEU A 1 85 ? 6.142 1.426 5.263 1.00 92.12 85 LEU A O 1
ATOM 695 N N . TYR A 1 86 ? 4.170 1.882 6.248 1.00 92.69 86 TYR A N 1
ATOM 696 C CA . TYR A 1 86 ? 4.028 3.246 5.738 1.00 92.69 86 TYR A CA 1
ATOM 697 C C . TYR A 1 86 ? 4.612 4.305 6.681 1.00 92.69 86 TYR A C 1
ATOM 699 O O . TYR A 1 86 ? 4.581 5.487 6.363 1.00 92.69 86 TYR A O 1
ATOM 707 N N . SER A 1 87 ? 5.203 3.889 7.809 1.00 94.19 87 SER A N 1
ATOM 708 C CA . SER A 1 87 ? 5.765 4.786 8.832 1.00 94.19 87 SER A CA 1
ATOM 709 C C . SER A 1 87 ? 4.749 5.794 9.393 1.00 94.19 87 SER A C 1
ATOM 711 O O . SER A 1 87 ? 5.111 6.909 9.761 1.00 94.19 87 SER A O 1
ATOM 713 N N . LEU A 1 88 ? 3.485 5.376 9.487 1.00 92.38 88 LEU A N 1
ATOM 714 C CA . LEU A 1 88 ? 2.355 6.135 10.019 1.00 92.38 88 LEU A CA 1
ATOM 715 C C . LEU A 1 88 ? 1.814 5.408 11.260 1.00 92.38 88 LEU A C 1
ATOM 717 O O . LEU A 1 88 ? 0.929 4.566 11.115 1.00 92.38 88 LEU A O 1
ATOM 721 N N . PRO A 1 89 ? 2.369 5.631 12.466 1.00 91.19 89 PRO A N 1
ATOM 722 C CA . PRO A 1 89 ? 2.014 4.864 13.661 1.00 91.19 89 PRO A CA 1
ATOM 723 C C . PRO A 1 89 ? 0.575 5.125 14.133 1.00 91.19 89 PRO A C 1
ATOM 725 O O . PRO A 1 89 ? 0.058 6.233 14.012 1.00 91.19 89 PRO A O 1
ATOM 728 N N . LEU A 1 90 ? -0.057 4.108 14.731 1.00 89.62 90 LEU A N 1
ATOM 729 C CA . LEU A 1 90 ? -1.381 4.242 15.349 1.00 89.62 90 LEU A CA 1
ATOM 730 C C . LEU A 1 90 ? -1.308 5.066 16.643 1.00 89.62 90 LEU A C 1
ATOM 732 O O . LEU A 1 90 ? -0.440 4.849 17.490 1.00 89.62 90 LEU A O 1
ATOM 736 N N . SER A 1 91 ? -2.271 5.967 16.842 1.00 87.44 91 SER A N 1
ATOM 737 C CA . SER A 1 91 ? -2.399 6.720 18.093 1.00 87.44 91 SER A CA 1
ATOM 738 C C . SER A 1 91 ? -3.033 5.850 19.179 1.00 87.44 91 SER A C 1
ATOM 740 O O . SER A 1 91 ? -4.159 5.378 19.030 1.00 87.44 91 SER A O 1
ATOM 742 N N . ASN A 1 92 ? -2.332 5.655 20.303 1.00 84.94 92 ASN A N 1
ATOM 743 C CA . ASN A 1 92 ? -2.779 4.805 21.421 1.00 84.94 92 ASN A CA 1
ATOM 744 C C . ASN A 1 92 ? -3.154 3.369 20.999 1.00 84.94 92 ASN A C 1
ATOM 746 O O . ASN A 1 92 ? -4.113 2.810 21.535 1.00 84.94 92 ASN A O 1
ATOM 750 N N . ASP A 1 93 ? -2.448 2.814 20.009 1.00 84.69 93 ASP A N 1
ATOM 751 C CA . ASP A 1 93 ? -2.729 1.505 19.405 1.00 84.69 93 ASP A CA 1
ATOM 752 C C . ASP A 1 93 ? -4.177 1.363 18.907 1.00 84.69 93 ASP A C 1
ATOM 754 O O . ASP A 1 93 ? -4.766 0.283 18.950 1.00 84.69 93 ASP A O 1
ATOM 758 N N . LYS A 1 94 ? -4.797 2.455 18.446 1.00 89.25 94 LYS A N 1
ATOM 759 C CA . LYS A 1 94 ? -6.167 2.451 17.924 1.00 89.25 94 LYS A CA 1
ATOM 760 C C . LYS A 1 94 ? -6.210 2.943 16.490 1.00 89.25 94 LYS A C 1
ATOM 762 O O . LYS A 1 94 ? -5.560 3.917 16.129 1.00 89.25 94 LYS A O 1
ATOM 767 N N . ILE A 1 95 ? -7.047 2.277 15.701 1.00 93.50 95 ILE A N 1
ATOM 768 C CA . ILE A 1 95 ? -7.469 2.766 14.393 1.00 93.50 95 ILE A CA 1
ATOM 769 C C . ILE A 1 95 ? -8.533 3.837 14.632 1.00 93.50 95 ILE A C 1
ATOM 771 O O . ILE A 1 95 ? -9.667 3.519 15.006 1.00 93.50 95 ILE A O 1
ATOM 775 N N . ASP A 1 96 ? -8.161 5.097 14.443 1.00 95.12 96 ASP A N 1
ATOM 776 C CA . ASP A 1 96 ? -9.079 6.231 14.445 1.00 95.12 96 ASP A CA 1
ATOM 777 C C . ASP A 1 96 ? -9.271 6.795 13.030 1.00 95.12 96 ASP A C 1
ATOM 779 O O . ASP A 1 96 ? -8.625 6.372 12.068 1.00 95.12 96 ASP A O 1
ATOM 783 N N . GLN A 1 97 ? -10.222 7.721 12.891 1.00 94.50 97 GLN A N 1
ATOM 784 C CA . GLN A 1 97 ? -10.535 8.301 11.587 1.00 94.50 97 GLN A CA 1
ATOM 785 C C . GLN A 1 97 ? -9.372 9.137 11.039 1.00 94.50 97 GLN A C 1
ATOM 787 O O . GLN A 1 97 ? -9.138 9.115 9.839 1.00 94.50 97 GLN A O 1
ATOM 792 N N . ALA A 1 98 ? -8.625 9.828 11.905 1.00 93.69 98 ALA A N 1
ATOM 793 C CA . ALA A 1 98 ? -7.511 10.671 11.480 1.00 93.69 98 ALA A CA 1
ATOM 794 C C . ALA A 1 98 ? -6.399 9.837 10.827 1.00 93.69 98 ALA A C 1
ATOM 796 O O . ALA A 1 98 ? -5.904 10.194 9.761 1.00 93.69 98 ALA A O 1
ATOM 797 N N . TRP A 1 99 ? -6.066 8.693 11.425 1.00 95.50 99 TRP A N 1
ATOM 798 C CA . TRP A 1 99 ? -5.097 7.761 10.864 1.00 95.50 99 TRP A CA 1
ATOM 799 C C . TRP A 1 99 ? -5.584 7.125 9.556 1.00 95.50 99 TRP A C 1
ATOM 801 O O . TRP A 1 99 ? -4.809 6.989 8.611 1.00 95.50 99 TRP A O 1
ATOM 811 N N . LEU A 1 100 ? -6.868 6.751 9.469 1.00 95.56 100 LEU A N 1
ATOM 812 C CA . LEU A 1 100 ? -7.436 6.226 8.220 1.00 95.56 100 LEU A CA 1
ATOM 813 C C . LEU A 1 100 ? -7.386 7.254 7.093 1.00 95.56 100 LEU A C 1
ATOM 815 O O . LEU A 1 100 ? -7.056 6.890 5.965 1.00 95.56 100 LEU A O 1
ATOM 819 N N . ASP A 1 101 ? -7.699 8.512 7.399 1.00 94.81 101 ASP A N 1
ATOM 820 C CA . ASP A 1 101 ? -7.638 9.598 6.430 1.00 94.81 101 ASP A CA 1
ATOM 821 C C . ASP A 1 101 ? -6.200 9.770 5.931 1.00 94.81 101 ASP A C 1
ATOM 823 O O . ASP A 1 101 ? -5.989 9.779 4.722 1.00 94.81 101 ASP A O 1
ATOM 827 N N . GLU A 1 102 ? -5.210 9.797 6.832 1.00 94.50 102 GLU A N 1
ATOM 828 C CA . GLU A 1 102 ? -3.787 9.920 6.485 1.00 94.50 102 GLU A CA 1
ATOM 829 C C . GLU A 1 102 ? -3.285 8.760 5.612 1.00 94.50 102 GLU A C 1
ATOM 831 O O . GLU A 1 102 ? -2.603 8.984 4.614 1.00 94.50 102 GLU A O 1
ATOM 836 N N . MET A 1 103 ? -3.682 7.524 5.925 1.00 94.31 103 MET A N 1
ATOM 837 C CA . MET A 1 103 ? -3.339 6.335 5.136 1.00 94.31 103 MET A CA 1
ATOM 838 C C . MET A 1 103 ? -3.996 6.300 3.744 1.00 94.31 103 MET A C 1
ATOM 840 O O . MET A 1 103 ? -3.575 5.519 2.884 1.00 94.31 103 MET A O 1
ATOM 844 N N . LEU A 1 104 ? -5.062 7.075 3.521 1.00 93.50 104 LEU A N 1
ATOM 845 C CA . LEU A 1 104 ? -5.856 7.052 2.289 1.00 93.50 104 LEU A CA 1
ATOM 846 C C . LEU A 1 104 ? -5.638 8.266 1.371 1.00 93.50 104 LEU A C 1
ATOM 848 O O . LEU A 1 104 ? -6.183 8.233 0.255 1.00 93.50 104 LEU A O 1
ATOM 852 N N . VAL A 1 105 ? -4.845 9.264 1.779 1.00 88.69 105 VAL A N 1
ATOM 853 C CA . VAL A 1 105 ? -4.386 10.384 0.923 1.00 88.69 105 VAL A CA 1
ATOM 854 C C . VAL A 1 105 ? -3.502 9.880 -0.218 1.00 88.69 105 VAL A C 1
ATOM 856 O O . VAL A 1 105 ? -3.711 10.359 -1.356 1.00 88.69 105 VAL A O 1
#

Foldseek 3Di:
DDDPPPPDDPPPPDPCVPFPDDDDQDPLVVDPDPVVSVVSVCVVCVVRVVVVVVVLVVVLVLLVPDDFVPADPVSLVVVCVVCVVVVNHDDVSGDDPVSSVVSND

Sequence (105 aa):
MENPDVLSGKIKHVDLSHLPYIGDIPDFNSIKDTKEKKAAFFDFLRPKIALENQRIRHERAFLTSLKVGQVTQEQQEYAQRLSSLYSLPLSNDKIDQAWLDEMLV

InterPro domains:
  IPR053195 Bax-like [PTHR40572] (21-104)